Protein AF-A0A2G6HHM1-F1 (afdb_monomer)

pLDDT: mean 88.13, std 7.79, range [55.31, 96.56]

Solvent-accessible surface area (backbone atoms only — not comparable to full-atom values): 4023 Å² total; per-residue (Å²): 141,84,89,82,84,90,86,83,89,82,80,66,50,94,78,48,91,82,62,82,62,90,75,60,82,92,69,61,74,85,58,46,64,78,70,50,87,49,73,70,60,42,51,53,53,53,52,51,49,45,72,75,67,57,72,133

Structure (mmCIF, N/CA/C/O backbone):
data_AF-A0A2G6HHM1-F1
#
_entry.id   AF-A0A2G6HHM1-F1
#
loop_
_atom_site.group_PDB
_atom_site.id
_atom_site.type_symbol
_atom_site.label_atom_id
_atom_site.label_alt_id
_atom_site.label_comp_id
_atom_site.label_asym_id
_atom_site.label_entity_id
_atom_site.label_seq_id
_atom_site.pdbx_PDB_ins_code
_atom_site.Cartn_x
_atom_site.Cartn_y
_atom_site.Cartn_z
_atom_site.occupancy
_atom_site.B_iso_or_equiv
_atom_site.auth_seq_id
_atom_site.auth_comp_id
_atom_site.auth_asym_id
_atom_site.a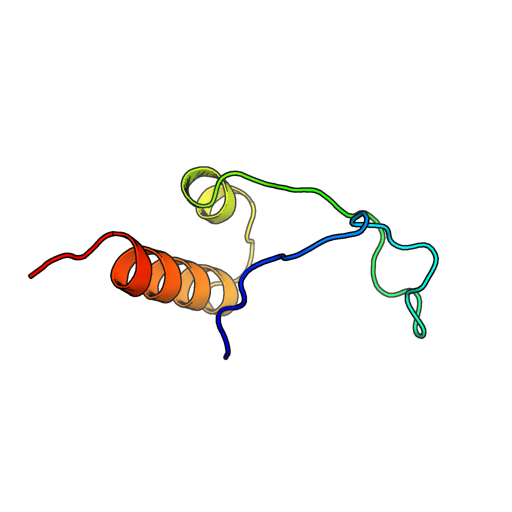uth_atom_id
_atom_site.pdbx_PDB_model_num
ATOM 1 N N . HIS A 1 1 ? 2.901 8.608 5.542 1.00 74.31 1 HIS A N 1
ATOM 2 C CA . HIS A 1 1 ? 2.044 7.568 4.942 1.00 74.31 1 HIS A CA 1
ATOM 3 C C . HIS A 1 1 ? 0.814 8.242 4.379 1.00 74.31 1 HIS A C 1
ATOM 5 O O . HIS A 1 1 ? 0.222 9.051 5.084 1.00 74.31 1 HIS A O 1
ATOM 11 N N . PHE A 1 2 ? 0.477 7.942 3.130 1.00 81.88 2 PHE A N 1
ATOM 12 C CA . PHE A 1 2 ? -0.702 8.463 2.445 1.00 81.88 2 PHE A CA 1
ATOM 13 C C . PHE A 1 2 ? -1.559 7.280 2.002 1.00 81.88 2 PHE A C 1
ATOM 15 O O . PHE A 1 2 ? -1.017 6.221 1.690 1.00 81.88 2 PHE A O 1
ATOM 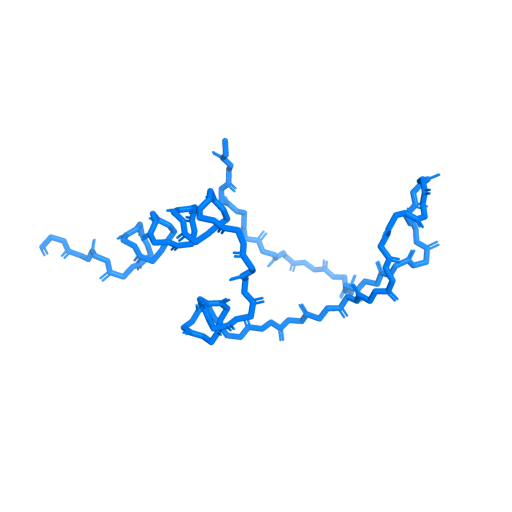22 N N . LEU A 1 3 ? -2.876 7.462 1.995 1.00 86.06 3 LEU A N 1
ATOM 23 C CA . LEU A 1 3 ? -3.815 6.520 1.398 1.00 86.06 3 LEU A CA 1
ATOM 24 C C . LEU A 1 3 ? -4.326 7.152 0.107 1.00 86.06 3 LEU A C 1
ATOM 26 O O . LEU A 1 3 ? -4.734 8.312 0.120 1.00 86.06 3 LEU A O 1
ATOM 30 N N . MET A 1 4 ? -4.260 6.413 -0.994 1.00 89.50 4 MET A N 1
ATOM 31 C CA . MET A 1 4 ? -4.616 6.913 -2.317 1.00 89.50 4 MET A CA 1
ATOM 32 C C . MET A 1 4 ? -5.694 6.033 -2.932 1.00 89.50 4 MET A C 1
ATOM 34 O O . MET A 1 4 ? -5.687 4.814 -2.760 1.00 89.50 4 MET A O 1
ATOM 38 N N . GLU A 1 5 ? -6.609 6.671 -3.652 1.00 90.56 5 GLU A N 1
ATOM 39 C CA . GLU A 1 5 ? -7.566 5.989 -4.507 1.00 90.56 5 GLU A CA 1
ATOM 40 C C . GLU A 1 5 ? -6.970 5.838 -5.903 1.00 90.56 5 GLU A C 1
ATOM 42 O O . GLU A 1 5 ? -6.389 6.767 -6.467 1.00 90.56 5 GLU A O 1
ATOM 47 N N . TYR A 1 6 ? -7.128 4.649 -6.462 1.00 92.81 6 TY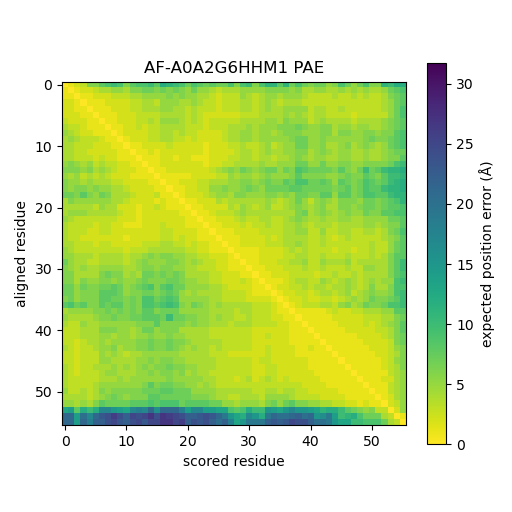R A N 1
ATOM 48 C CA . TYR A 1 6 ? -6.750 4.382 -7.831 1.00 92.81 6 TYR A CA 1
ATOM 49 C C . TYR A 1 6 ? -7.825 4.881 -8.799 1.00 92.81 6 TYR A C 1
ATOM 51 O O . TYR A 1 6 ? -8.984 4.495 -8.678 1.00 92.81 6 TYR A O 1
ATOM 59 N N . GLN A 1 7 ? -7.440 5.709 -9.774 1.00 96.31 7 GLN A N 1
ATOM 60 C CA . GLN A 1 7 ? -8.394 6.320 -10.708 1.00 96.31 7 GLN A CA 1
ATOM 61 C C . GLN A 1 7 ? -8.457 5.627 -12.078 1.00 96.31 7 GLN A C 1
ATOM 63 O O . GLN A 1 7 ? -9.548 5.457 -12.616 1.00 96.31 7 GLN A O 1
ATOM 68 N N . SER A 1 8 ? -7.318 5.257 -12.680 1.00 96.00 8 SER A N 1
ATOM 69 C CA . SER A 1 8 ? -7.262 4.633 -14.017 1.00 96.00 8 SER A CA 1
ATOM 70 C C . SER A 1 8 ? -5.883 4.029 -14.339 1.00 96.00 8 SER A C 1
ATOM 72 O O . SER A 1 8 ? -4.908 4.319 -13.645 1.00 96.00 8 SER A O 1
ATOM 74 N N . GLY A 1 9 ? -5.795 3.216 -15.405 1.00 94.50 9 GLY A N 1
ATOM 75 C CA . GLY A 1 9 ? -4.550 2.615 -15.921 1.00 94.50 9 GLY A CA 1
ATOM 76 C C . GLY A 1 9 ? -4.467 1.095 -15.719 1.00 94.50 9 GLY A C 1
ATOM 77 O O . GLY A 1 9 ? -5.490 0.417 -15.740 1.00 94.50 9 GLY A O 1
ATOM 78 N N . HIS A 1 10 ? -3.259 0.581 -15.452 1.00 93.00 10 HIS A N 1
ATOM 79 C CA . HIS A 1 10 ? -3.016 -0.785 -14.959 1.00 93.00 10 HIS A CA 1
ATOM 80 C C . HIS A 1 10 ? -1.861 -0.772 -13.945 1.00 93.00 10 HIS A C 1
ATOM 82 O O . HIS A 1 10 ? -1.014 0.117 -14.006 1.00 93.00 10 HIS A O 1
ATOM 88 N N . VAL A 1 11 ? -1.831 -1.731 -13.013 1.00 93.31 11 VAL A N 1
ATOM 89 C CA . VAL A 1 11 ? -0.706 -1.910 -12.078 1.00 93.31 11 VAL A CA 1
ATOM 90 C C . VAL A 1 11 ? 0.298 -2.893 -12.693 1.00 93.31 11 VAL A C 1
ATOM 92 O O . VAL A 1 11 ? -0.106 -3.945 -13.180 1.00 93.31 11 VAL A O 1
ATOM 95 N N . THR A 1 12 ? 1.575 -2.515 -12.765 1.00 95.25 12 THR A N 1
ATOM 96 C CA . THR A 1 12 ? 2.641 -3.273 -13.453 1.00 95.25 12 THR A CA 1
ATOM 97 C C . THR A 1 12 ? 4.020 -2.819 -12.952 1.00 95.25 12 THR A C 1
ATOM 99 O O . THR A 1 12 ? 4.153 -1.686 -12.489 1.00 95.25 12 THR A O 1
ATOM 102 N N . VAL A 1 13 ? 5.025 -3.699 -13.048 1.00 96.56 13 VAL A N 1
ATOM 103 C CA . VAL A 1 13 ? 6.434 -3.436 -12.691 1.00 96.56 13 VAL A CA 1
ATOM 104 C C . VAL A 1 13 ? 7.270 -2.857 -13.846 1.00 96.56 13 VAL A C 1
ATOM 106 O O . VAL A 1 13 ? 8.382 -2.396 -13.629 1.00 96.56 13 VAL A O 1
ATOM 109 N N . GLU A 1 14 ? 6.755 -2.832 -15.082 1.00 94.75 14 GLU A N 1
ATOM 110 C CA . GLU A 1 14 ? 7.524 -2.458 -16.291 1.00 94.75 14 GLU A CA 1
ATOM 111 C C . GLU A 1 14 ? 8.074 -1.017 -16.276 1.00 94.75 14 GLU A C 1
ATOM 113 O O . GLU A 1 14 ? 8.988 -0.693 -17.033 1.00 94.75 14 GLU A O 1
ATOM 118 N N . GLY A 1 15 ? 7.508 -0.146 -15.436 1.00 90.06 15 GLY A N 1
ATOM 119 C CA . GLY A 1 15 ? 7.904 1.256 -15.285 1.00 90.06 15 GLY A CA 1
ATOM 120 C C . GLY A 1 15 ? 8.675 1.567 -14.003 1.00 90.06 15 GLY A C 1
ATOM 121 O O . GLY A 1 15 ? 8.836 2.747 -13.691 1.00 90.06 15 GLY A O 1
ATOM 122 N N . ASP A 1 16 ? 9.096 0.549 -13.254 1.00 95.31 16 ASP A N 1
ATOM 123 C CA . ASP A 1 16 ? 9.811 0.719 -11.992 1.00 95.31 16 ASP A CA 1
ATOM 124 C C . ASP A 1 16 ? 11.246 1.234 -12.241 1.00 95.31 16 ASP A C 1
ATOM 126 O O . ASP A 1 16 ? 12.046 0.530 -12.868 1.00 95.31 16 ASP A O 1
ATOM 130 N N . PRO A 1 17 ? 11.591 2.478 -11.846 1.00 94.44 17 PRO A N 1
ATOM 131 C CA . PRO A 1 17 ? 12.841 3.122 -12.256 1.00 94.44 17 PRO A CA 1
ATOM 132 C C . PRO A 1 17 ? 14.092 2.474 -11.655 1.00 94.44 17 PRO A C 1
ATOM 134 O O . PRO A 1 17 ? 15.166 2.568 -12.254 1.00 94.44 17 PRO A O 1
ATOM 137 N N . ASP A 1 18 ? 13.962 1.850 -10.487 1.00 96.25 18 ASP A N 1
ATOM 138 C CA . ASP A 1 18 ? 15.032 1.146 -9.779 1.00 96.25 18 ASP A CA 1
ATOM 139 C C . ASP A 1 18 ? 14.899 -0.386 -9.850 1.00 96.25 18 ASP A C 1
ATOM 141 O O . ASP A 1 18 ? 15.844 -1.083 -9.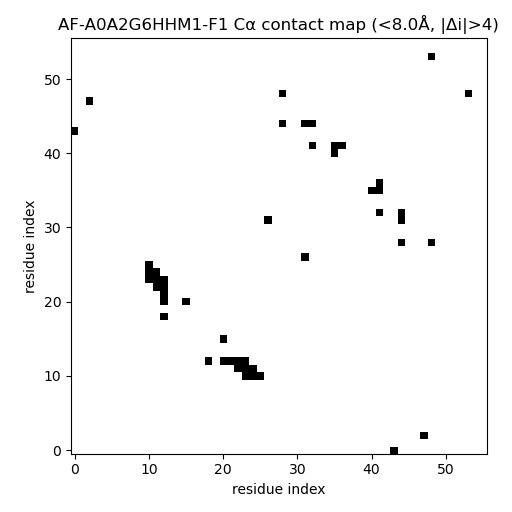479 1.00 96.25 18 ASP A O 1
ATOM 145 N N . GLN A 1 19 ? 13.808 -0.901 -10.434 1.00 93.69 19 GLN A N 1
ATOM 146 C CA . GLN A 1 19 ? 13.535 -2.333 -10.620 1.00 93.69 19 GLN A CA 1
ATOM 147 C C . GLN A 1 19 ? 13.585 -3.130 -9.306 1.00 93.69 19 GLN A C 1
ATOM 149 O O . GLN A 1 19 ? 13.973 -4.302 -9.299 1.00 93.69 19 GLN A O 1
ATOM 154 N N . GLU A 1 20 ? 13.215 -2.504 -8.188 1.00 95.19 20 GLU A N 1
ATOM 155 C CA . GLU A 1 20 ? 13.114 -3.179 -6.894 1.00 95.19 20 GLU A CA 1
ATOM 156 C C . GLU A 1 20 ? 11.867 -4.082 -6.810 1.00 95.19 20 GLU A C 1
ATOM 158 O O . GLU A 1 20 ? 11.843 -5.032 -6.022 1.00 95.19 20 GLU A O 1
ATOM 163 N N . ALA A 1 21 ? 10.832 -3.819 -7.616 1.00 92.88 21 ALA A N 1
ATOM 164 C CA . ALA A 1 21 ? 9.587 -4.580 -7.618 1.00 92.88 21 ALA A CA 1
ATOM 165 C C . ALA A 1 21 ? 9.646 -5.827 -8.520 1.00 92.88 21 ALA A C 1
ATOM 167 O O . ALA A 1 21 ? 9.773 -5.741 -9.740 1.00 92.88 21 ALA A O 1
ATOM 168 N N . GLU A 1 22 ? 9.449 -7.003 -7.919 1.00 93.25 22 GLU A N 1
ATOM 169 C CA . GLU A 1 22 ? 9.383 -8.280 -8.647 1.00 93.25 22 GLU A CA 1
ATOM 170 C C . GLU A 1 22 ? 7.984 -8.590 -9.213 1.00 93.25 22 GLU A C 1
ATOM 172 O O . GLU A 1 22 ? 7.870 -9.216 -10.266 1.00 93.25 22 GLU A O 1
ATOM 177 N N . ASP A 1 23 ? 6.915 -8.168 -8.526 1.00 92.44 23 ASP A N 1
ATOM 178 C CA . ASP A 1 23 ? 5.522 -8.430 -8.913 1.00 92.44 23 ASP A CA 1
ATOM 179 C C . ASP A 1 23 ? 4.586 -7.283 -8.487 1.00 92.44 23 ASP A C 1
ATOM 181 O O . ASP A 1 23 ? 4.871 -6.530 -7.551 1.00 92.44 23 ASP A O 1
ATOM 185 N N . ALA A 1 24 ? 3.446 -7.160 -9.169 1.00 93.56 24 ALA A N 1
ATOM 186 C CA . ALA A 1 24 ? 2.437 -6.140 -8.923 1.00 93.56 24 ALA A CA 1
ATOM 187 C C . ALA A 1 24 ? 1.019 -6.7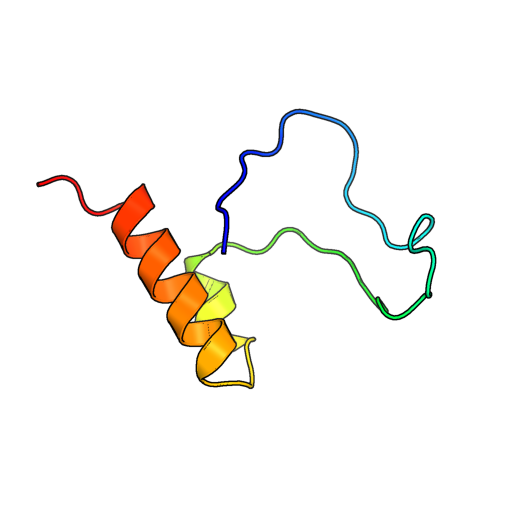27 -8.985 1.00 93.56 24 ALA A C 1
ATOM 189 O O . ALA A 1 24 ? 0.542 -7.161 -10.034 1.00 93.56 24 ALA A O 1
ATOM 190 N N . ALA A 1 25 ? 0.300 -6.669 -7.862 1.00 91.62 25 ALA A N 1
ATOM 191 C CA . ALA A 1 25 ? -1.037 -7.239 -7.752 1.00 91.62 25 ALA A CA 1
ATOM 192 C C . ALA A 1 25 ? -1.992 -6.372 -6.925 1.00 91.62 25 ALA A C 1
ATOM 194 O O . ALA A 1 25 ? -1.614 -5.727 -5.946 1.00 91.62 25 ALA A O 1
ATOM 195 N N . TRP A 1 26 ? -3.276 -6.433 -7.282 1.00 91.75 26 TRP A N 1
ATOM 196 C CA . TRP A 1 26 ? -4.357 -5.947 -6.430 1.00 91.75 26 TRP A CA 1
ATOM 197 C C . TRP A 1 26 ? -4.745 -7.030 -5.430 1.00 91.75 26 TRP A C 1
ATOM 199 O O . TRP A 1 26 ? -5.190 -8.112 -5.813 1.00 91.75 26 TRP A O 1
ATOM 209 N N . VAL A 1 27 ? -4.621 -6.725 -4.141 1.00 89.88 27 VAL A N 1
ATOM 210 C CA . VAL A 1 27 ? -4.932 -7.665 -3.058 1.00 89.88 27 VAL A CA 1
ATOM 211 C C . VAL A 1 27 ? -6.042 -7.087 -2.180 1.00 89.88 27 VAL A C 1
ATOM 213 O O . VAL A 1 27 ? -5.998 -5.900 -1.842 1.00 89.88 27 VAL A O 1
ATOM 216 N N . PRO A 1 28 ? -7.040 -7.888 -1.760 1.00 87.88 28 PRO A N 1
ATOM 217 C CA . PRO A 1 28 ? -8.013 -7.431 -0.779 1.00 87.88 28 PRO A CA 1
ATOM 218 C C . PRO A 1 28 ? -7.319 -7.008 0.520 1.00 87.88 28 PRO A C 1
ATOM 220 O O . PRO A 1 28 ? -6.532 -7.757 1.097 1.00 87.88 28 PRO A O 1
ATOM 223 N N . LEU A 1 29 ? -7.664 -5.827 1.038 1.00 83.44 29 LEU A N 1
ATOM 224 C CA . LEU A 1 29 ? -6.975 -5.230 2.191 1.00 83.44 29 LEU A CA 1
ATOM 225 C C . LEU A 1 29 ? -6.993 -6.122 3.451 1.00 83.44 29 LEU A C 1
ATOM 227 O O . LEU A 1 29 ? -6.047 -6.121 4.234 1.00 83.44 29 LEU A O 1
ATOM 231 N N . ARG A 1 30 ? -8.047 -6.934 3.622 1.00 81.50 30 ARG A N 1
ATOM 232 C CA . ARG A 1 30 ? -8.171 -7.924 4.710 1.00 81.50 30 ARG A CA 1
ATOM 233 C C . ARG A 1 30 ? -7.154 -9.069 4.626 1.00 81.50 30 ARG A C 1
ATOM 235 O O . ARG A 1 30 ? -6.790 -9.631 5.655 1.00 81.50 30 ARG A O 1
ATOM 242 N N . ASP A 1 31 ? -6.716 -9.411 3.419 1.00 87.19 31 ASP A N 1
ATOM 243 C CA . ASP A 1 31 ? -5.807 -10.529 3.166 1.00 87.19 31 ASP A CA 1
ATOM 244 C C . ASP A 1 31 ? -4.343 -10.071 3.252 1.00 87.19 31 ASP A C 1
ATOM 246 O O . ASP A 1 31 ? -3.463 -10.857 3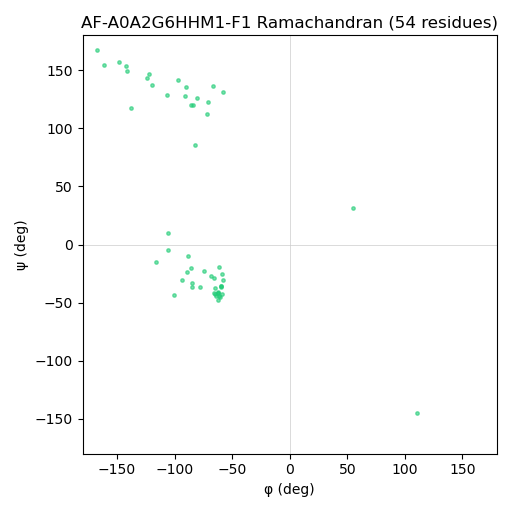.604 1.00 87.19 31 ASP A O 1
ATOM 250 N N . LEU A 1 32 ? -4.095 -8.771 3.050 1.00 87.25 32 LEU A N 1
ATOM 251 C CA . LEU A 1 32 ? -2.768 -8.156 3.081 1.00 87.25 32 LEU A CA 1
ATOM 252 C C . LEU A 1 32 ? -2.052 -8.336 4.432 1.00 87.25 32 LEU A C 1
ATOM 254 O O . LEU A 1 32 ? -0.852 -8.593 4.470 1.00 87.25 32 LEU A O 1
ATOM 258 N N . LEU A 1 33 ? -2.782 -8.312 5.555 1.00 84.56 33 LEU A N 1
ATOM 259 C CA . LEU A 1 33 ? -2.206 -8.535 6.892 1.00 84.56 33 LEU A CA 1
ATOM 260 C C . LEU A 1 33 ? -1.509 -9.897 7.048 1.00 84.56 33 LEU A C 1
ATOM 262 O O . LEU A 1 33 ? -0.639 -10.033 7.909 1.00 84.56 33 LEU A O 1
ATOM 266 N N . ARG A 1 34 ? -1.900 -10.898 6.248 1.00 85.94 34 ARG A N 1
ATOM 267 C CA . ARG A 1 34 ? -1.309 -12.245 6.267 1.00 85.94 34 ARG A CA 1
ATOM 268 C C . ARG A 1 34 ? -0.059 -12.360 5.398 1.00 85.94 34 ARG A C 1
ATOM 270 O O . ARG A 1 34 ? 0.711 -13.290 5.599 1.00 85.94 34 ARG A O 1
ATOM 277 N N . GLN A 1 35 ? 0.114 -11.452 4.440 1.00 86.38 35 GLN A N 1
ATOM 278 C CA . GLN A 1 35 ? 1.227 -11.467 3.489 1.00 86.38 35 GLN A CA 1
ATOM 279 C C . GLN A 1 35 ? 2.400 -10.605 3.966 1.00 86.38 35 GLN A C 1
ATOM 281 O O . GLN A 1 35 ? 3.551 -10.928 3.697 1.00 86.38 35 GLN A O 1
ATOM 286 N N . LEU A 1 36 ? 2.118 -9.536 4.715 1.00 87.50 36 LEU A N 1
ATOM 287 C CA . LEU A 1 36 ? 3.144 -8.618 5.204 1.00 87.50 36 LEU A CA 1
ATOM 288 C C . LEU A 1 36 ? 4.006 -9.250 6.302 1.00 87.50 36 LEU A C 1
ATOM 290 O O . LEU A 1 36 ? 3.514 -9.657 7.365 1.00 87.50 36 LEU A O 1
ATOM 294 N N . ALA A 1 37 ? 5.314 -9.278 6.056 1.00 85.81 37 ALA A N 1
ATOM 295 C CA . ALA A 1 37 ? 6.293 -9.855 6.965 1.00 85.81 37 ALA A CA 1
ATOM 296 C C . ALA A 1 37 ? 6.600 -8.910 8.135 1.00 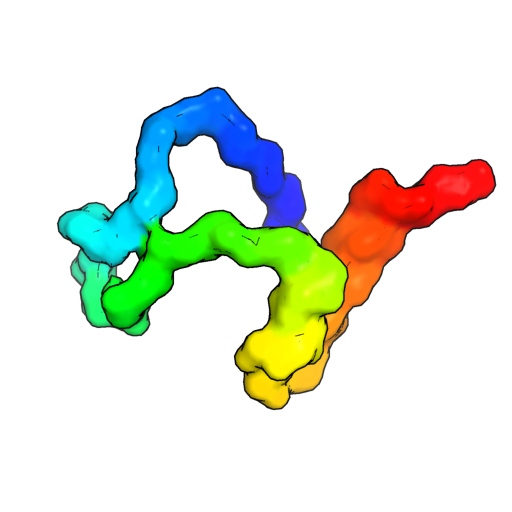85.81 37 ALA A C 1
ATOM 298 O O . ALA A 1 37 ? 6.769 -9.358 9.281 1.00 85.81 37 ALA A O 1
ATOM 299 N N . TYR A 1 38 ? 6.626 -7.598 7.880 1.00 86.81 38 TYR A N 1
ATOM 300 C CA . TYR A 1 38 ? 7.169 -6.645 8.836 1.00 86.81 38 TYR A CA 1
ATOM 301 C C . TYR A 1 38 ? 6.089 -5.971 9.706 1.00 86.81 38 TYR A C 1
ATOM 303 O O . TYR A 1 38 ? 4.984 -5.652 9.255 1.00 86.81 38 TYR A O 1
ATOM 311 N N . PRO A 1 39 ? 6.361 -5.742 11.009 1.00 88.06 39 PRO A N 1
ATOM 312 C CA . PRO A 1 39 ? 5.405 -5.094 11.914 1.00 88.06 39 PRO A CA 1
ATOM 313 C C . PRO A 1 39 ? 4.982 -3.677 11.497 1.00 88.06 39 PRO A C 1
ATOM 315 O O . PRO A 1 39 ? 3.830 -3.295 11.710 1.00 88.06 39 PRO A O 1
ATOM 318 N N . ASN A 1 40 ? 5.895 -2.896 10.917 1.00 87.19 40 ASN A N 1
ATOM 319 C CA . ASN A 1 40 ? 5.623 -1.537 10.439 1.00 87.19 40 ASN A CA 1
ATOM 320 C C . ASN A 1 40 ? 4.612 -1.537 9.282 1.00 87.19 40 ASN A C 1
ATOM 322 O O . ASN A 1 40 ? 3.679 -0.738 9.307 1.00 87.19 40 ASN A O 1
ATOM 326 N N . GLU A 1 41 ? 4.732 -2.466 8.333 1.00 89.56 41 GLU A N 1
ATOM 327 C CA . GLU A 1 41 ? 3.794 -2.606 7.212 1.00 89.56 41 GLU A CA 1
ATOM 328 C C . GLU A 1 41 ? 2.385 -2.942 7.710 1.00 89.56 41 GLU A C 1
ATOM 330 O O . GLU A 1 41 ? 1.406 -2.275 7.367 1.00 89.56 41 GLU A O 1
ATOM 335 N N . ARG A 1 42 ? 2.277 -3.925 8.614 1.00 90.50 42 ARG A N 1
ATOM 336 C CA . ARG A 1 42 ? 0.990 -4.319 9.211 1.00 90.50 42 ARG A CA 1
ATOM 337 C C . ARG A 1 42 ? 0.315 -3.167 9.953 1.00 90.50 42 ARG A C 1
ATOM 339 O O . ARG A 1 42 ? -0.907 -3.025 9.891 1.00 90.50 42 ARG A O 1
ATOM 346 N N . ARG A 1 43 ? 1.097 -2.313 10.624 1.00 89.88 43 ARG A N 1
ATOM 347 C CA . ARG A 1 43 ? 0.579 -1.117 11.305 1.00 89.88 43 ARG A CA 1
ATOM 348 C C . ARG A 1 43 ? -0.059 -0.133 10.322 1.00 89.88 43 ARG A C 1
ATOM 350 O O . ARG A 1 43 ? -1.111 0.418 10.635 1.00 89.88 43 ARG A O 1
ATOM 357 N N . ILE A 1 44 ? 0.542 0.074 9.150 1.00 88.38 44 ILE A N 1
ATOM 358 C CA . ILE A 1 44 ? -0.000 0.968 8.113 1.00 88.38 44 ILE A CA 1
ATOM 359 C C . ILE A 1 44 ? -1.341 0.433 7.599 1.00 88.38 44 ILE A C 1
ATOM 361 O O . ILE A 1 44 ? -2.308 1.190 7.519 1.00 88.38 44 ILE A O 1
ATOM 365 N N . VAL A 1 45 ? -1.432 -0.874 7.335 1.00 88.38 45 VAL A N 1
ATOM 366 C CA . VAL A 1 45 ? -2.681 -1.519 6.893 1.00 88.38 45 VAL A CA 1
ATOM 367 C C . VAL A 1 45 ? -3.783 -1.408 7.944 1.00 88.38 45 VAL A C 1
ATOM 369 O O . VAL A 1 45 ? -4.921 -1.095 7.601 1.00 88.38 45 VAL A O 1
ATOM 372 N N . SER A 1 46 ? -3.456 -1.597 9.226 1.00 87.94 46 SER A N 1
ATOM 373 C CA . SER A 1 46 ? -4.424 -1.412 10.314 1.00 87.94 46 SER A CA 1
ATOM 374 C C . SER A 1 46 ? -4.997 0.009 10.339 1.00 87.94 46 SER A C 1
ATOM 376 O O . SER A 1 46 ? -6.202 0.172 10.499 1.00 87.94 46 SER A O 1
ATOM 378 N N . ILE A 1 47 ? -4.157 1.032 10.142 1.00 89.44 47 ILE A N 1
ATOM 379 C CA . ILE A 1 47 ? -4.605 2.432 10.083 1.00 89.44 47 ILE A CA 1
ATOM 380 C C . ILE A 1 47 ? -5.498 2.664 8.858 1.00 89.44 47 ILE A C 1
ATOM 382 O O . ILE A 1 47 ? -6.524 3.330 8.970 1.00 89.44 47 ILE A O 1
ATOM 386 N N . ALA A 1 48 ? -5.145 2.106 7.697 1.00 88.31 48 ALA A N 1
ATOM 387 C CA . ALA A 1 48 ? -5.964 2.223 6.490 1.00 88.31 48 ALA A CA 1
ATOM 388 C C . ALA A 1 48 ? -7.346 1.569 6.665 1.00 88.31 48 ALA A C 1
ATOM 390 O O . ALA A 1 48 ? -8.352 2.150 6.266 1.00 88.31 48 ALA A O 1
ATOM 391 N N . LEU A 1 49 ? -7.410 0.395 7.302 1.00 87.44 49 LEU A N 1
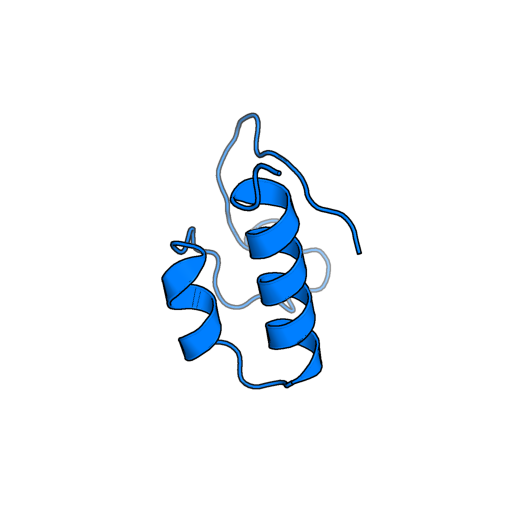ATOM 392 C CA . LEU A 1 49 ? -8.671 -0.276 7.625 1.00 87.44 49 LEU A CA 1
ATOM 393 C C . LEU A 1 49 ? -9.536 0.567 8.566 1.00 87.44 49 LEU A C 1
ATOM 395 O O . LEU A 1 49 ? -10.731 0.714 8.313 1.00 87.44 49 LEU A O 1
ATOM 399 N N . ASP A 1 50 ? -8.936 1.158 9.601 1.00 87.94 50 ASP A N 1
ATOM 400 C CA . ASP A 1 50 ? -9.644 2.071 10.498 1.00 87.94 50 ASP A CA 1
ATOM 401 C C . ASP A 1 50 ? -10.182 3.294 9.736 1.00 87.94 50 ASP A C 1
ATOM 403 O O . ASP A 1 50 ? -11.345 3.648 9.889 1.00 87.94 50 ASP A O 1
ATOM 407 N N . LEU A 1 51 ? -9.390 3.915 8.860 1.00 86.38 51 LEU A N 1
ATOM 408 C CA . LEU A 1 51 ? -9.836 5.077 8.078 1.00 86.38 51 LEU A CA 1
ATOM 409 C C . LEU A 1 51 ? -10.972 4.749 7.096 1.00 86.38 51 LEU A C 1
ATOM 411 O O . LEU A 1 51 ? -11.858 5.576 6.890 1.00 86.38 51 LEU A O 1
ATOM 415 N N . LEU A 1 52 ? -10.943 3.566 6.478 1.00 86.06 52 LEU A N 1
ATOM 416 C CA . LEU A 1 52 ? -11.903 3.176 5.441 1.00 86.06 52 LEU A CA 1
ATOM 417 C C . LEU A 1 52 ? -13.202 2.598 6.010 1.00 86.06 52 LEU A C 1
ATOM 419 O O . LEU A 1 52 ? -14.272 2.818 5.442 1.00 86.06 52 LEU A O 1
ATOM 423 N N . TYR A 1 53 ? -13.119 1.838 7.104 1.00 83.88 53 TYR A N 1
ATOM 424 C CA . TYR A 1 53 ? -14.244 1.047 7.610 1.00 83.88 53 TYR A CA 1
ATOM 425 C C . TYR A 1 53 ? -14.741 1.477 8.986 1.00 83.88 53 TYR A C 1
ATOM 427 O O . TYR A 1 53 ? -15.856 1.109 9.365 1.00 83.88 53 TYR A O 1
ATOM 435 N N . ARG A 1 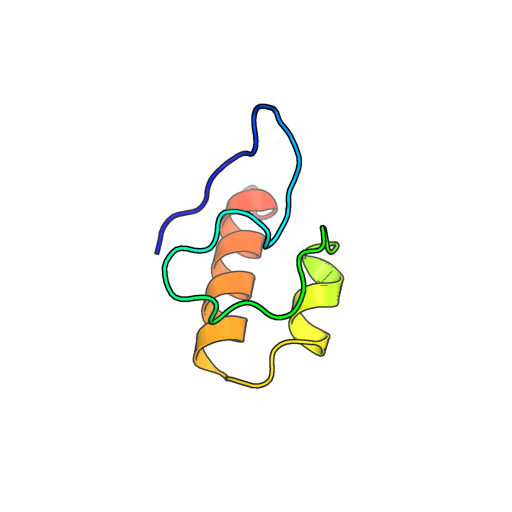54 ? -13.978 2.275 9.737 1.00 74.25 54 ARG A N 1
ATOM 436 C CA . ARG A 1 54 ? -14.451 2.819 11.010 1.00 74.25 54 ARG A CA 1
ATOM 437 C C . ARG A 1 54 ? -15.302 4.057 10.731 1.00 74.25 54 ARG A C 1
ATOM 439 O O . ARG A 1 54 ? -14.831 5.190 10.758 1.00 74.25 54 ARG A O 1
ATOM 446 N N . LYS A 1 55 ? -16.590 3.831 10.462 1.00 55.31 55 LYS A N 1
ATOM 447 C CA . LYS A 1 55 ? -17.607 4.844 10.762 1.00 55.31 55 LYS A CA 1
ATOM 448 C C . LYS A 1 55 ? -17.692 4.985 12.284 1.00 55.31 55 LYS A C 1
ATOM 450 O O . LYS A 1 55 ? -17.640 3.975 12.985 1.00 55.31 55 LYS A O 1
ATOM 455 N N . GLY A 1 56 ? -17.761 6.229 12.759 1.00 56.88 56 GLY A N 1
ATOM 456 C CA . GLY A 1 56 ? -18.152 6.526 14.139 1.00 56.88 56 GLY A CA 1
ATOM 457 C C . GLY A 1 56 ? -19.510 5.934 14.485 1.00 56.88 56 GLY A C 1
ATOM 458 O O . GLY A 1 56 ? -20.326 5.751 13.549 1.00 56.88 56 GLY A O 1
#

Foldseek 3Di:
DDDDDDDDDDWDQPPPPVSPDPDTDDDDLVCVCVVDPDPVVNVVSVVVCCVPPDDD

Mean predicted aligned error: 4.62 Å

Radius of gyration: 13.3 Å; Cα contacts (8 Å, |Δi|>4): 24; chains: 1; bounding box: 33×21×30 Å

Sequence (56 aa):
HFLMEYQSGHVTVEGDPDQEAEDAAWVPLRDLLRQLAYPNERRIVSIALDLLYRKG

Secondary structure (DSSP, 8-state):
-------SS---STT-SS---S------HHHHHHH--SHHHHHHHHHHHHHHH---